Protein AF-H9M9A0-F1 (afdb_monomer_lite)

pLDDT: mean 73.5, std 22.01, range [33.62, 98.25]

InterPro domains:
  IPR006873 Protein of unknown function DUF620 [PF04788] (1-73)
  IPR006873 Protein of unknown function DUF620 [PTHR31300] (2-78)

Sequence (120 aa):
ETVYWESKMESAMEDYKMVDGVNIAHAGRSVITLFKFGEAALHHTRTKMEESWTIKETAFNVQGLSMDCFLPPADLKDQTPFSEACDLIVEDRGRSHSNGVSRNAKVAAVERSMDTFDDS

Structure (mmCIF, N/CA/C/O backbone):
data_AF-H9M9A0-F1
#
_entry.id   AF-H9M9A0-F1
#
loop_
_atom_site.group_PDB
_atom_site.id
_atom_site.type_symbol
_atom_site.label_atom_id
_atom_site.label_alt_id
_atom_site.label_comp_id
_atom_site.label_asym_id
_atom_site.label_entity_id
_atom_site.label_seq_id
_atom_site.pdbx_PDB_ins_code
_atom_site.Cartn_x
_atom_site.Cartn_y
_atom_site.Cartn_z
_atom_site.occupancy
_atom_site.B_iso_or_equiv
_atom_site.auth_seq_id
_atom_site.auth_comp_id
_atom_site.auth_asym_id
_atom_site.auth_atom_id
_atom_site.pdbx_PDB_model_num
ATOM 1 N N . GLU A 1 1 ? 25.637 8.349 -21.210 1.00 78.00 1 GLU A N 1
ATOM 2 C CA . GLU A 1 1 ? 24.660 7.248 -21.250 1.00 78.00 1 GLU A CA 1
ATOM 3 C C . GLU A 1 1 ? 23.661 7.469 -20.119 1.00 78.00 1 GLU A C 1
ATOM 5 O O . GLU A 1 1 ? 24.089 7.598 -18.977 1.00 78.00 1 GLU A O 1
ATOM 10 N N . THR A 1 2 ? 22.374 7.636 -20.432 1.00 85.88 2 THR A N 1
ATOM 11 C CA . THR A 1 2 ? 21.337 8.006 -19.451 1.00 85.88 2 THR A CA 1
ATOM 12 C C . THR A 1 2 ? 20.311 6.886 -19.346 1.00 85.88 2 THR A C 1
ATOM 14 O O . THR A 1 2 ? 19.860 6.359 -20.362 1.00 85.88 2 THR A O 1
ATOM 17 N N . VAL A 1 3 ? 19.943 6.527 -18.117 1.00 88.38 3 VAL A N 1
ATOM 18 C CA . VAL A 1 3 ? 18.916 5.524 -17.819 1.00 88.38 3 VAL A CA 1
ATOM 19 C C . VAL A 1 3 ? 17.705 6.230 -17.231 1.00 88.38 3 VAL A C 1
ATOM 21 O O . VAL A 1 3 ? 17.840 6.992 -16.274 1.00 88.38 3 VAL A O 1
ATOM 24 N N . TYR A 1 4 ? 16.530 5.933 -17.774 1.00 89.31 4 TYR A N 1
ATOM 25 C CA . TYR A 1 4 ? 15.254 6.445 -17.296 1.00 89.31 4 TYR A CA 1
ATOM 26 C C . TYR A 1 4 ? 14.409 5.315 -16.711 1.00 89.31 4 TYR A C 1
ATOM 28 O O . TYR A 1 4 ? 14.483 4.164 -17.155 1.00 89.31 4 TYR A O 1
ATOM 36 N N . TRP A 1 5 ? 13.599 5.666 -15.716 1.00 92.06 5 TRP A N 1
ATOM 37 C CA . TRP A 1 5 ? 12.632 4.776 -15.092 1.00 92.06 5 TRP A CA 1
ATOM 38 C C . TRP A 1 5 ? 11.255 5.428 -15.097 1.00 92.06 5 TRP A C 1
ATOM 40 O O . TRP A 1 5 ? 11.117 6.588 -14.713 1.00 92.06 5 TRP A O 1
ATOM 50 N N . GLU A 1 6 ? 10.247 4.667 -15.499 1.00 93.81 6 GLU A N 1
ATOM 51 C CA . GLU A 1 6 ? 8.837 4.999 -15.321 1.00 93.81 6 GLU A CA 1
ATOM 52 C C . GLU A 1 6 ? 8.243 4.065 -14.263 1.00 93.81 6 GLU A C 1
ATOM 54 O O . GLU A 1 6 ? 8.479 2.854 -14.288 1.00 93.81 6 GLU A O 1
ATOM 59 N N . SER A 1 7 ? 7.485 4.622 -13.320 1.00 95.25 7 SER A N 1
ATOM 60 C CA . SER A 1 7 ? 6.731 3.859 -12.331 1.00 95.25 7 SER A CA 1
ATOM 61 C C . SER A 1 7 ? 5.235 4.049 -12.554 1.00 95.25 7 SER A C 1
ATOM 63 O O . SER A 1 7 ? 4.728 5.168 -12.609 1.00 95.25 7 SER A O 1
ATOM 65 N N . LYS A 1 8 ? 4.511 2.935 -12.656 1.00 95.56 8 LYS A N 1
ATOM 66 C CA . LYS A 1 8 ? 3.048 2.908 -12.664 1.00 95.56 8 LYS A CA 1
ATOM 67 C C . LYS A 1 8 ? 2.562 2.185 -11.418 1.00 95.56 8 LYS A C 1
ATOM 69 O O . LYS A 1 8 ? 2.992 1.064 -11.164 1.00 95.56 8 LYS A O 1
ATOM 74 N N . MET A 1 9 ? 1.665 2.811 -10.667 1.00 96.75 9 MET A N 1
ATOM 75 C CA . MET A 1 9 ? 1.043 2.229 -9.481 1.00 96.75 9 MET A CA 1
ATOM 76 C C . MET A 1 9 ? -0.470 2.169 -9.667 1.00 96.75 9 MET A C 1
ATOM 78 O O . MET A 1 9 ? -1.081 3.128 -10.133 1.00 96.75 9 MET A O 1
ATOM 82 N N . GLU A 1 10 ? -1.059 1.041 -9.293 1.00 97.19 10 GLU A N 1
ATOM 83 C CA . GLU A 1 10 ? -2.498 0.794 -9.311 1.00 97.19 10 GLU A CA 1
ATOM 84 C C . GLU A 1 10 ? -2.896 0.153 -7.980 1.00 97.19 10 GLU A C 1
ATOM 86 O O . GLU A 1 10 ? -2.217 -0.760 -7.510 1.00 97.19 10 GLU A O 1
ATOM 91 N N . SER A 1 11 ? -3.999 0.600 -7.380 1.00 96.50 11 SER A N 1
ATOM 92 C CA . SER A 1 11 ? -4.498 0.043 -6.120 1.00 96.50 11 SER A CA 1
ATOM 93 C C . SER A 1 11 ? -6.007 -0.170 -6.168 1.00 96.50 11 SER A C 1
ATOM 95 O O . SER A 1 11 ? -6.741 0.651 -6.717 1.00 96.50 11 SER A O 1
ATOM 97 N N . ALA A 1 12 ? -6.459 -1.263 -5.561 1.00 97.56 12 ALA A N 1
ATOM 98 C CA . ALA A 1 12 ? -7.860 -1.580 -5.318 1.00 97.56 12 ALA A CA 1
ATOM 99 C C . ALA A 1 12 ? -8.112 -1.635 -3.807 1.00 97.56 12 ALA A C 1
ATOM 101 O O . ALA A 1 12 ? -7.327 -2.233 -3.069 1.00 97.56 12 ALA A O 1
ATOM 102 N N . MET A 1 13 ? -9.196 -0.994 -3.368 1.00 97.75 13 MET A N 1
ATOM 103 C CA . MET A 1 13 ? -9.655 -0.979 -1.978 1.00 97.75 13 MET A CA 1
ATOM 104 C C . MET A 1 13 ? -10.875 -1.887 -1.842 1.00 97.75 13 MET A C 1
ATOM 106 O O . MET A 1 13 ? -11.794 -1.830 -2.660 1.00 97.75 13 MET A O 1
ATOM 110 N N . GLU A 1 14 ? -10.879 -2.716 -0.809 1.00 97.75 14 GLU A N 1
ATOM 111 C CA . GLU A 1 14 ? -11.855 -3.776 -0.582 1.00 97.75 14 GLU A CA 1
ATOM 112 C C . GLU A 1 14 ? -12.242 -3.838 0.907 1.00 97.75 14 GLU A C 1
ATOM 114 O O . GLU A 1 14 ? -11.637 -3.192 1.765 1.00 97.75 14 GLU A O 1
ATOM 119 N N . ASP A 1 15 ? -13.276 -4.626 1.215 1.00 97.38 15 ASP A N 1
ATOM 120 C CA . ASP A 1 15 ? -13.728 -4.893 2.589 1.00 97.38 15 ASP A CA 1
ATOM 121 C C . ASP A 1 15 ? -14.023 -3.615 3.402 1.00 97.38 15 ASP A C 1
ATOM 123 O O . ASP A 1 15 ? -13.488 -3.399 4.490 1.00 97.38 15 ASP A O 1
ATOM 127 N N . TYR A 1 16 ? -14.858 -2.726 2.850 1.00 97.19 16 TYR A N 1
ATOM 128 C CA . TYR A 1 16 ? -15.276 -1.513 3.552 1.00 97.19 16 TYR A CA 1
ATOM 129 C C . TYR A 1 16 ? -16.176 -1.839 4.745 1.00 97.19 16 TYR A C 1
ATOM 131 O O . TYR A 1 16 ? -17.229 -2.461 4.589 1.00 97.19 16 TYR A O 1
ATOM 139 N N . LYS A 1 17 ? -15.790 -1.359 5.928 1.00 94.69 17 LYS A N 1
ATOM 140 C CA . LYS A 1 17 ? -16.544 -1.509 7.177 1.00 94.69 17 LYS A CA 1
ATOM 141 C C . LYS A 1 17 ? -16.754 -0.159 7.837 1.00 94.69 17 LYS A C 1
ATOM 143 O O . LYS A 1 17 ? -15.927 0.740 7.719 1.00 94.69 17 LYS A O 1
ATOM 148 N N . MET A 1 18 ? -17.865 -0.041 8.553 1.00 95.50 18 MET A N 1
ATOM 149 C CA . MET A 1 18 ? -18.167 1.144 9.343 1.00 95.50 18 MET A CA 1
ATOM 150 C C . MET A 1 18 ? -17.348 1.123 10.638 1.00 95.50 18 MET A C 1
ATOM 152 O O . MET A 1 18 ? -17.508 0.214 11.452 1.00 95.50 18 MET A O 1
ATOM 156 N N . VAL A 1 19 ? -16.511 2.135 10.839 1.00 93.69 19 VAL A N 1
ATOM 157 C CA . VAL A 1 19 ? -15.689 2.343 12.037 1.00 93.69 19 VAL A CA 1
ATOM 158 C C . VAL A 1 19 ? -15.923 3.779 12.495 1.00 93.69 19 VAL A C 1
ATOM 160 O O . VAL A 1 19 ? -15.666 4.715 11.742 1.00 93.69 19 VAL A O 1
ATOM 163 N N . ASP A 1 20 ? -16.490 3.957 13.690 1.00 91.62 20 ASP A N 1
ATOM 164 C CA . ASP A 1 20 ? -16.845 5.267 14.268 1.00 91.62 20 ASP A CA 1
ATOM 165 C C . ASP A 1 20 ? -17.623 6.203 13.317 1.00 91.62 20 ASP A C 1
ATOM 167 O O . ASP A 1 20 ? -17.441 7.419 13.302 1.00 91.62 20 ASP A O 1
ATOM 171 N N . GLY A 1 21 ? -18.519 5.632 12.505 1.00 91.88 21 GLY A N 1
ATOM 172 C CA . GLY A 1 21 ? -19.348 6.383 11.552 1.00 91.88 21 GLY A CA 1
ATOM 173 C C . GLY A 1 21 ? -18.671 6.704 10.214 1.00 91.88 21 GLY A C 1
ATOM 174 O O . GLY A 1 21 ? -19.264 7.409 9.396 1.00 91.88 21 GLY A O 1
ATOM 175 N N . VAL A 1 22 ? -17.470 6.172 9.962 1.00 94.19 22 VAL A N 1
ATOM 176 C CA . VAL A 1 22 ? -16.739 6.299 8.693 1.00 94.19 22 VAL A CA 1
ATOM 177 C C . VAL A 1 22 ? -16.579 4.924 8.040 1.00 94.19 22 VAL A C 1
ATOM 179 O O . VAL A 1 22 ? -16.221 3.956 8.701 1.00 94.19 22 VAL A O 1
ATOM 182 N N . ASN A 1 23 ? -16.811 4.826 6.729 1.00 95.50 23 ASN A N 1
ATOM 183 C CA . ASN A 1 23 ? -16.517 3.605 5.975 1.00 95.50 23 ASN A CA 1
ATOM 184 C C . ASN A 1 23 ? -15.023 3.533 5.638 1.00 95.50 23 ASN A C 1
ATOM 186 O O . ASN A 1 23 ? -14.526 4.344 4.855 1.00 95.50 23 ASN A O 1
ATOM 190 N N . ILE A 1 24 ? -14.326 2.540 6.186 1.00 96.31 24 ILE A N 1
ATOM 191 C CA . ILE A 1 24 ? -12.884 2.321 6.013 1.00 96.31 24 ILE A CA 1
ATOM 192 C C 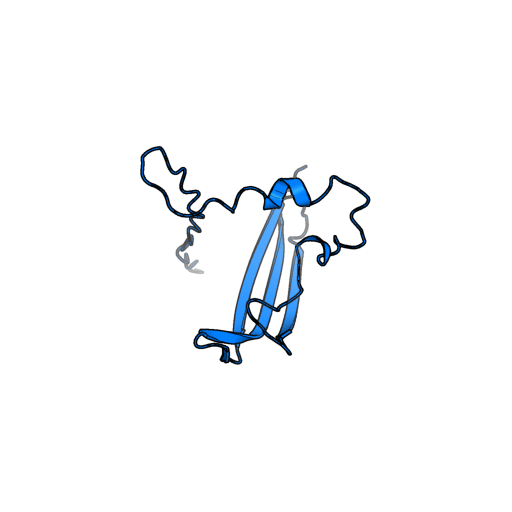. ILE A 1 24 ? -12.663 0.989 5.302 1.00 96.31 24 ILE A C 1
ATOM 194 O O . ILE A 1 24 ? -13.293 0.000 5.661 1.00 96.31 24 ILE A O 1
ATOM 198 N N . ALA A 1 25 ? -11.775 0.948 4.309 1.00 97.69 25 ALA A N 1
ATOM 199 C CA . ALA A 1 25 ? -11.356 -0.295 3.662 1.00 97.69 25 ALA A CA 1
ATOM 200 C C . ALA A 1 25 ? -10.441 -1.107 4.589 1.00 97.69 25 ALA A C 1
ATOM 202 O O . ALA A 1 25 ? -9.421 -0.593 5.049 1.00 97.69 25 ALA A O 1
ATOM 203 N N . HIS A 1 26 ? -10.776 -2.373 4.8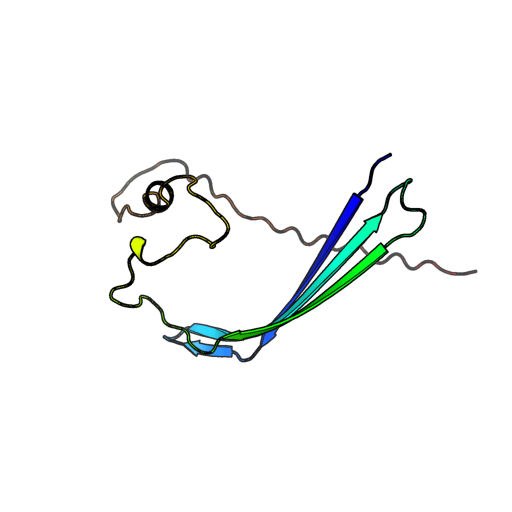38 1.00 98.06 26 HIS A N 1
ATOM 204 C CA . HIS A 1 26 ? -9.963 -3.284 5.650 1.00 98.06 26 HIS A CA 1
ATOM 205 C C . HIS A 1 26 ? -9.092 -4.227 4.821 1.00 98.06 26 HIS A C 1
ATOM 207 O O . HIS A 1 26 ? -8.306 -4.985 5.389 1.00 98.06 26 HIS A O 1
ATOM 213 N N . ALA A 1 27 ? -9.189 -4.196 3.497 1.00 98.25 27 ALA A N 1
ATOM 214 C CA . ALA A 1 27 ? -8.345 -5.000 2.632 1.00 98.25 27 ALA A CA 1
ATOM 215 C C . ALA A 1 27 ? -8.101 -4.307 1.295 1.00 98.25 27 ALA A C 1
ATOM 217 O O . ALA A 1 27 ? -8.794 -3.361 0.918 1.00 98.25 27 ALA A O 1
ATOM 218 N N . GLY A 1 28 ? -7.123 -4.807 0.555 1.00 98.19 28 GLY A N 1
ATOM 219 C CA . GLY A 1 28 ? -6.929 -4.383 -0.815 1.00 98.19 28 GLY A CA 1
ATOM 220 C C . GLY A 1 28 ? -5.712 -5.004 -1.463 1.00 98.19 28 GLY A C 1
ATOM 221 O O . GLY A 1 28 ? -5.033 -5.877 -0.910 1.00 98.19 28 GLY A O 1
ATOM 222 N N . ARG A 1 29 ? -5.448 -4.532 -2.675 1.00 98.19 29 ARG A N 1
ATOM 223 C CA . ARG A 1 29 ? -4.327 -4.978 -3.492 1.00 98.19 29 ARG A CA 1
ATOM 224 C C . ARG A 1 29 ? -3.665 -3.785 -4.152 1.00 98.19 29 ARG A C 1
ATOM 226 O O . ARG A 1 29 ? -4.352 -2.947 -4.731 1.00 98.19 29 ARG A O 1
ATOM 233 N N . SER A 1 30 ? -2.345 -3.747 -4.116 1.00 97.31 30 SER A N 1
ATOM 234 C CA . SER A 1 30 ? -1.522 -2.747 -4.784 1.00 97.31 30 SER A CA 1
ATOM 235 C C . SER A 1 30 ? -0.602 -3.425 -5.788 1.00 97.31 30 SER A C 1
ATOM 237 O O . SER A 1 30 ? -0.067 -4.504 -5.545 1.00 97.31 30 SER A O 1
ATOM 239 N N . VAL A 1 31 ? -0.430 -2.799 -6.943 1.00 98.00 31 VAL A N 1
ATOM 240 C CA . VAL A 1 31 ? 0.421 -3.276 -8.026 1.00 98.00 31 VAL A CA 1
ATOM 241 C C . VAL A 1 31 ? 1.323 -2.134 -8.460 1.00 98.00 31 VAL A C 1
ATOM 243 O O . VAL A 1 31 ? 0.846 -1.053 -8.795 1.00 98.00 31 VAL A O 1
ATOM 246 N N . ILE A 1 32 ? 2.627 -2.385 -8.495 1.00 97.56 32 ILE A N 1
ATOM 247 C CA . ILE A 1 32 ? 3.632 -1.438 -8.975 1.00 97.56 32 ILE A CA 1
ATOM 248 C C . ILE A 1 32 ? 4.333 -2.059 -10.176 1.00 97.56 32 ILE A C 1
ATOM 250 O O . ILE A 1 32 ? 4.817 -3.186 -10.121 1.00 97.56 32 ILE A O 1
ATOM 254 N N . THR A 1 33 ? 4.402 -1.321 -11.275 1.00 95.75 33 THR A N 1
ATOM 255 C CA . THR A 1 33 ? 5.195 -1.671 -12.450 1.00 95.75 33 THR A CA 1
ATOM 256 C C . THR A 1 33 ? 6.316 -0.653 -12.611 1.00 95.75 33 THR A C 1
ATOM 258 O O . THR A 1 33 ? 6.045 0.538 -12.727 1.00 95.75 33 THR A O 1
ATOM 261 N N . LEU A 1 34 ? 7.561 -1.121 -12.652 1.00 94.94 34 LEU A N 1
ATOM 262 C CA . LEU A 1 34 ? 8.737 -0.326 -12.995 1.00 94.94 34 LEU A CA 1
ATOM 263 C C . LEU A 1 34 ? 9.167 -0.656 -14.422 1.00 94.94 34 LEU A C 1
ATOM 265 O O . LEU A 1 34 ? 9.329 -1.829 -14.764 1.00 94.94 34 LEU A O 1
ATOM 269 N N . PHE A 1 35 ? 9.371 0.366 -15.242 1.00 92.38 35 PHE A N 1
ATOM 270 C CA . PHE A 1 35 ? 9.811 0.242 -16.625 1.00 92.38 35 PHE A CA 1
ATOM 271 C C . PHE A 1 35 ? 11.112 1.017 -16.841 1.00 92.38 35 PHE A C 1
ATOM 273 O O . PHE A 1 35 ? 11.169 2.221 -16.604 1.00 92.38 35 PHE A O 1
ATOM 280 N N . LYS A 1 36 ? 12.166 0.322 -17.276 1.00 90.56 36 LYS A N 1
ATOM 281 C CA . LYS A 1 36 ? 13.493 0.886 -17.562 1.00 90.56 36 LYS A CA 1
ATOM 282 C C . LYS A 1 36 ? 13.654 1.135 -19.059 1.00 90.56 36 LYS A C 1
ATOM 284 O O . LYS A 1 36 ? 13.482 0.196 -19.840 1.00 90.56 36 LYS A O 1
ATOM 289 N N . PHE A 1 37 ? 14.069 2.341 -19.448 1.00 86.94 37 PHE A N 1
ATOM 290 C CA . PHE A 1 37 ? 14.305 2.718 -20.850 1.00 86.94 37 PHE A CA 1
ATOM 291 C C . PHE A 1 37 ? 15.485 3.699 -21.021 1.00 86.94 37 PHE A C 1
ATOM 293 O O . PHE A 1 37 ? 16.011 4.231 -20.042 1.00 86.94 37 PHE A O 1
ATOM 300 N N . GLY A 1 38 ? 15.931 3.911 -22.267 1.00 83.69 38 GLY A N 1
ATOM 301 C CA . GLY A 1 38 ? 17.063 4.780 -22.637 1.00 83.69 38 GLY A CA 1
ATOM 302 C C . GLY A 1 38 ? 18.011 4.128 -23.652 1.00 83.69 38 GLY A C 1
ATOM 303 O O . GLY A 1 38 ? 17.958 2.923 -23.859 1.00 83.69 38 GLY A O 1
ATOM 304 N N . GLU A 1 39 ? 18.898 4.916 -24.267 1.00 65.94 39 GLU A N 1
ATOM 305 C CA . GLU A 1 39 ? 19.829 4.492 -25.342 1.00 65.94 39 GLU A CA 1
ATOM 306 C C . GLU A 1 39 ? 20.797 3.363 -24.910 1.00 65.94 39 GLU A C 1
ATOM 308 O O . GLU A 1 39 ? 21.238 2.557 -25.721 1.00 65.94 39 GLU A O 1
ATOM 313 N N . ALA A 1 40 ? 21.039 3.267 -23.599 1.00 62.53 40 ALA A N 1
ATOM 314 C CA . ALA A 1 40 ? 21.787 2.229 -22.879 1.00 62.53 40 ALA A CA 1
ATOM 315 C C . ALA A 1 40 ? 21.056 0.891 -22.721 1.00 62.53 40 ALA A C 1
ATOM 317 O O . ALA A 1 40 ? 21.640 -0.166 -22.468 1.00 62.53 40 ALA A O 1
ATOM 318 N N . ALA A 1 41 ? 19.726 0.959 -22.715 1.00 60.69 41 ALA A N 1
ATOM 319 C CA . ALA A 1 41 ? 18.870 -0.161 -22.397 1.00 60.69 41 ALA A CA 1
ATOM 320 C C . ALA A 1 41 ? 18.653 -0.966 -23.680 1.00 60.69 41 ALA A C 1
ATOM 322 O O . ALA A 1 41 ? 17.579 -0.939 -24.271 1.00 60.69 41 ALA A O 1
ATOM 323 N N . LEU A 1 42 ? 19.675 -1.738 -24.072 1.00 58.47 42 LEU A N 1
ATOM 324 C CA . LEU A 1 42 ? 19.603 -2.784 -25.110 1.00 58.47 42 LEU A CA 1
ATOM 325 C C . LEU A 1 42 ? 18.411 -3.750 -24.913 1.00 58.47 42 LEU A C 1
ATOM 327 O O . LEU A 1 42 ? 18.035 -4.490 -25.822 1.00 58.47 42 LEU A O 1
ATOM 331 N N . HIS A 1 43 ? 17.798 -3.729 -23.728 1.00 61.53 43 HIS A N 1
ATOM 332 C CA . HIS A 1 43 ? 16.506 -4.324 -23.451 1.00 61.53 43 HIS A CA 1
ATOM 333 C C . HIS A 1 43 ? 15.692 -3.438 -22.503 1.00 61.53 43 HIS A C 1
ATOM 335 O O . HIS A 1 43 ? 16.103 -3.176 -21.367 1.00 61.53 43 HIS A O 1
ATOM 341 N N . HIS A 1 44 ? 14.505 -3.020 -22.948 1.00 73.12 44 HIS A N 1
ATOM 342 C CA . HIS A 1 44 ? 13.481 -2.495 -22.053 1.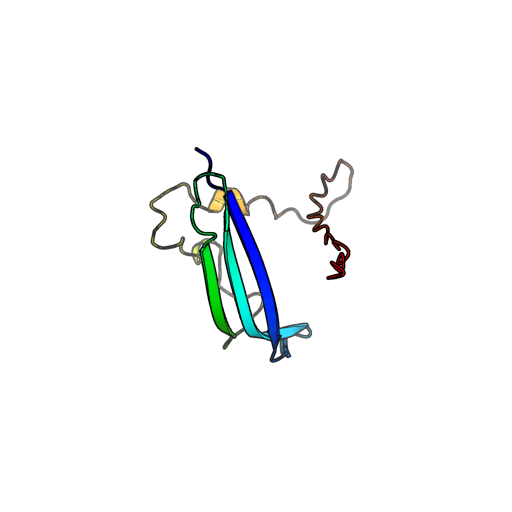00 73.12 44 HIS A CA 1
ATOM 343 C C . HIS A 1 44 ? 13.213 -3.538 -20.965 1.00 73.12 44 HIS A C 1
ATOM 345 O O . HIS A 1 44 ? 12.887 -4.687 -21.260 1.00 73.12 44 HIS A O 1
ATOM 351 N N . THR A 1 45 ? 13.394 -3.159 -19.702 1.00 85.31 45 THR A N 1
ATOM 352 C CA . THR A 1 45 ? 13.175 -4.066 -18.567 1.00 85.31 45 THR A CA 1
ATOM 353 C C . THR A 1 45 ? 11.900 -3.648 -17.856 1.00 85.31 45 THR A C 1
ATOM 355 O O . THR A 1 45 ? 11.764 -2.483 -17.487 1.00 85.31 45 THR A O 1
ATOM 358 N N . ARG A 1 46 ? 10.971 -4.586 -17.655 1.00 90.62 46 ARG A N 1
ATOM 359 C CA . ARG A 1 46 ? 9.728 -4.359 -16.914 1.00 90.62 46 ARG A CA 1
ATOM 360 C C . ARG A 1 46 ? 9.686 -5.263 -15.688 1.00 90.62 46 ARG A C 1
ATOM 362 O O . ARG A 1 46 ? 9.684 -6.482 -15.832 1.00 90.62 46 ARG A O 1
ATOM 369 N N . THR A 1 47 ? 9.585 -4.667 -14.507 1.00 93.19 47 THR A N 1
ATOM 370 C CA . THR A 1 47 ? 9.412 -5.388 -13.239 1.00 93.19 47 THR A CA 1
ATOM 371 C C . THR A 1 47 ? 8.030 -5.087 -12.686 1.00 93.19 47 THR A C 1
ATOM 373 O O . THR A 1 47 ? 7.625 -3.928 -12.651 1.00 93.19 47 THR A O 1
ATOM 376 N N . LYS A 1 48 ? 7.302 -6.117 -12.252 1.00 94.94 48 LYS A N 1
ATOM 377 C CA . LYS A 1 48 ? 5.995 -5.976 -11.605 1.00 94.94 48 LYS A CA 1
ATOM 378 C C . LYS A 1 48 ? 6.082 -6.499 -10.175 1.00 94.94 48 LYS A C 1
ATOM 380 O O . LYS A 1 48 ? 6.606 -7.588 -9.959 1.00 94.94 48 LYS A O 1
ATOM 385 N N . MET A 1 49 ? 5.560 -5.729 -9.231 1.00 97.19 49 MET A N 1
ATOM 386 C CA . MET A 1 49 ? 5.382 -6.099 -7.832 1.00 97.19 49 MET A CA 1
ATOM 387 C C . MET A 1 49 ? 3.890 -6.050 -7.506 1.00 97.19 49 MET A C 1
ATOM 389 O O . MET A 1 49 ? 3.212 -5.096 -7.883 1.00 97.19 49 MET A O 1
ATOM 393 N N . GLU A 1 50 ? 3.385 -7.076 -6.830 1.00 97.56 50 GLU A N 1
ATOM 394 C CA . GLU A 1 50 ? 1.992 -7.174 -6.392 1.00 97.56 50 GLU A CA 1
ATOM 395 C C . GLU A 1 50 ? 1.962 -7.411 -4.881 1.00 97.56 50 GLU A C 1
ATOM 397 O O . GLU A 1 50 ? 2.690 -8.261 -4.372 1.00 97.56 50 GLU A O 1
ATOM 402 N N . GLU A 1 51 ? 1.127 -6.659 -4.174 1.00 96.88 51 GLU A N 1
ATOM 403 C CA . GLU A 1 51 ? 0.967 -6.724 -2.725 1.00 96.88 51 GLU A CA 1
ATOM 404 C C . GLU A 1 51 ? -0.518 -6.817 -2.376 1.00 96.88 51 GLU A C 1
ATOM 406 O O . GLU A 1 51 ? -1.324 -6.016 -2.848 1.00 96.88 51 GLU A O 1
ATOM 411 N N . SER A 1 52 ? -0.877 -7.775 -1.523 1.00 97.88 52 SER A N 1
ATOM 412 C CA . SER A 1 52 ? -2.194 -7.851 -0.890 1.00 97.88 52 SER A CA 1
ATOM 413 C C . SER A 1 52 ? -2.062 -7.471 0.576 1.00 97.88 52 SER A C 1
ATOM 415 O O . SER A 1 52 ? -1.217 -8.023 1.281 1.00 97.88 52 SER A O 1
ATOM 417 N N . TRP A 1 53 ? -2.906 -6.553 1.037 1.00 97.62 53 TRP A N 1
ATOM 418 C CA . TRP A 1 53 ? -2.868 -6.033 2.400 1.00 97.62 53 TRP A CA 1
ATOM 419 C C . TRP A 1 53 ? -4.204 -6.248 3.113 1.00 97.62 53 TRP A C 1
ATOM 421 O O . TRP A 1 53 ? -5.270 -6.334 2.500 1.00 97.62 53 TRP A O 1
ATOM 431 N N . THR A 1 54 ? -4.146 -6.369 4.438 1.00 97.50 54 THR A N 1
ATOM 432 C CA . THR A 1 54 ? -5.321 -6.520 5.303 1.00 97.50 54 THR A CA 1
ATOM 433 C C . THR A 1 54 ? -5.087 -5.767 6.603 1.00 97.50 54 THR A C 1
ATOM 435 O O . THR A 1 54 ? -4.040 -5.915 7.234 1.00 97.50 54 THR A O 1
ATOM 438 N N . ILE A 1 55 ? -6.077 -4.987 7.021 1.00 96.69 55 ILE A N 1
ATOM 439 C CA . ILE A 1 55 ? -6.081 -4.200 8.249 1.00 96.69 55 ILE A CA 1
ATOM 440 C C . ILE A 1 55 ? -6.996 -4.899 9.253 1.00 96.69 55 ILE A C 1
ATOM 442 O O . ILE A 1 55 ? -8.214 -4.972 9.075 1.00 96.69 55 ILE A O 1
ATOM 446 N N . LYS A 1 56 ? -6.396 -5.435 10.318 1.00 94.31 56 LYS A N 1
ATOM 447 C CA . LYS A 1 56 ? -7.129 -6.176 11.356 1.00 94.31 56 LYS A CA 1
ATOM 448 C C . LYS A 1 56 ? -7.859 -5.255 12.323 1.00 94.31 56 LYS A C 1
ATOM 450 O O . LYS A 1 56 ? -8.989 -5.541 12.697 1.00 94.31 56 LYS A O 1
ATOM 455 N N . GLU A 1 57 ? -7.208 -4.168 12.715 1.00 90.75 57 GLU A N 1
ATOM 456 C CA . GLU A 1 57 ? -7.678 -3.281 13.771 1.00 90.75 57 GLU A CA 1
ATOM 457 C C . GLU A 1 57 ? -7.541 -1.830 13.322 1.00 90.75 57 GLU A C 1
ATOM 459 O O . GLU A 1 57 ? -6.536 -1.434 12.731 1.00 90.75 57 GLU A O 1
ATOM 464 N N . THR A 1 58 ? -8.578 -1.048 13.598 1.00 91.88 58 THR A N 1
ATOM 465 C CA . THR A 1 58 ? -8.672 0.377 13.282 1.00 91.88 58 THR A CA 1
ATOM 466 C C . THR A 1 58 ? -9.282 1.074 14.484 1.00 91.88 58 THR A C 1
ATOM 468 O O . THR A 1 58 ? -10.339 0.656 14.959 1.00 91.88 58 THR A O 1
ATOM 471 N N . ALA A 1 59 ? -8.642 2.131 14.965 1.00 87.94 59 ALA A N 1
ATOM 472 C CA . ALA A 1 59 ? -9.158 2.941 16.055 1.00 87.94 59 ALA A CA 1
ATOM 473 C C . ALA A 1 59 ? -8.782 4.402 15.823 1.00 87.94 59 ALA A C 1
ATOM 475 O O . ALA A 1 59 ? -7.676 4.705 15.367 1.00 87.94 59 ALA A O 1
ATOM 476 N N . PHE A 1 60 ? -9.699 5.302 16.155 1.00 88.56 60 PHE A N 1
ATOM 477 C CA . PHE A 1 60 ? -9.449 6.735 16.137 1.00 88.56 60 PHE A CA 1
ATOM 478 C C . PHE A 1 60 ? -9.161 7.237 17.546 1.00 88.56 60 PHE A C 1
ATOM 480 O O . PHE A 1 60 ? -9.725 6.736 18.515 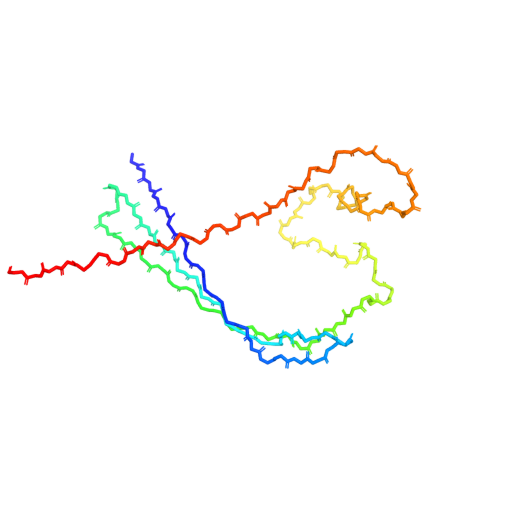1.00 88.56 60 PHE A O 1
ATOM 487 N N . ASN A 1 61 ? -8.311 8.262 17.653 1.00 86.19 61 ASN A N 1
ATOM 488 C CA . ASN A 1 61 ? -8.052 8.976 18.909 1.00 86.19 61 ASN A CA 1
ATOM 489 C C . ASN A 1 61 ? -7.742 8.038 20.088 1.00 86.19 61 ASN A C 1
ATOM 491 O O . ASN A 1 61 ? -8.299 8.186 21.178 1.00 86.19 61 ASN A O 1
ATOM 495 N N . VAL A 1 62 ? -6.880 7.045 19.852 1.00 87.94 62 VAL A N 1
ATOM 496 C CA . VAL A 1 62 ? -6.515 6.052 20.865 1.00 87.94 62 VAL A CA 1
ATOM 497 C C . VAL A 1 62 ? -5.949 6.771 22.091 1.00 87.94 62 VAL A C 1
ATOM 499 O O . VAL A 1 62 ? -4.952 7.485 22.008 1.00 87.94 62 VAL A O 1
ATOM 502 N N . GLN A 1 63 ? -6.611 6.611 23.237 1.00 88.69 63 GLN A N 1
ATOM 503 C CA . GLN A 1 63 ? -6.215 7.282 24.473 1.00 88.69 63 GLN A CA 1
ATOM 504 C C . GLN A 1 63 ? -4.841 6.791 24.942 1.00 88.69 63 GLN A C 1
ATOM 506 O O . GLN A 1 63 ? -4.558 5.596 24.916 1.00 88.69 63 GLN A O 1
ATOM 511 N N . GLY A 1 64 ? -3.999 7.717 25.407 1.00 85.88 64 GLY A N 1
ATOM 512 C CA . GLY A 1 64 ? -2.660 7.400 25.915 1.00 85.88 64 GLY A CA 1
ATOM 513 C C . GLY A 1 64 ? -1.581 7.233 24.840 1.00 85.88 64 GLY A C 1
ATOM 514 O O . GLY A 1 64 ? -0.435 6.977 25.194 1.00 85.88 64 GLY A O 1
ATOM 515 N N . LEU A 1 65 ? -1.912 7.411 23.557 1.00 87.88 65 LEU A N 1
ATOM 516 C CA . LEU A 1 65 ? -0.938 7.506 22.468 1.00 87.88 65 LEU A CA 1
ATOM 517 C C . LEU A 1 65 ? -0.473 8.967 22.330 1.00 87.88 65 LEU A C 1
ATOM 519 O O . LEU A 1 65 ? -1.274 9.841 22.000 1.00 87.88 65 LEU A O 1
ATOM 523 N N . SER A 1 66 ? 0.806 9.239 22.611 1.00 84.56 66 SER A N 1
ATOM 524 C CA . SER A 1 66 ? 1.452 10.539 22.363 1.00 84.56 66 SER A CA 1
ATOM 525 C C . SER A 1 66 ? 2.400 10.452 21.166 1.00 84.56 66 SER A C 1
ATOM 527 O O . SER A 1 66 ? 2.675 9.365 20.652 1.00 84.56 66 SER A O 1
ATOM 529 N N . MET A 1 67 ? 2.940 11.595 20.732 1.00 82.12 67 MET A N 1
ATOM 530 C CA . MET A 1 67 ? 3.959 11.602 19.680 1.00 82.12 67 MET A CA 1
ATOM 531 C C . MET A 1 67 ? 5.216 10.808 20.054 1.00 82.12 67 MET A C 1
ATOM 533 O O . MET A 1 67 ? 5.863 10.245 19.175 1.00 82.12 67 MET A O 1
ATOM 537 N N . ASP A 1 68 ? 5.505 10.678 21.349 1.00 82.56 68 ASP A N 1
ATOM 538 C CA . ASP A 1 68 ? 6.642 9.906 21.860 1.00 82.56 68 ASP A CA 1
ATOM 539 C C . ASP A 1 68 ? 6.465 8.388 21.678 1.00 82.56 68 ASP A C 1
ATOM 541 O O . ASP A 1 68 ? 7.420 7.627 21.824 1.00 82.56 68 ASP A O 1
ATOM 545 N N . CYS A 1 69 ? 5.250 7.921 21.362 1.00 79.81 69 CYS A N 1
ATOM 546 C CA . CYS A 1 69 ? 4.954 6.504 21.134 1.00 79.81 69 CYS A CA 1
ATOM 547 C C . CYS A 1 69 ? 5.258 6.036 19.701 1.00 79.81 69 CYS A C 1
ATOM 549 O O . CYS A 1 69 ? 5.184 4.837 19.423 1.00 79.81 69 CYS A O 1
ATOM 551 N N . PHE A 1 70 ? 5.585 6.950 18.787 1.00 83.06 70 PHE A N 1
ATOM 552 C CA . PHE A 1 70 ? 5.910 6.612 17.405 1.00 83.06 70 PHE A CA 1
ATOM 553 C C . PHE A 1 70 ? 7.419 6.454 17.257 1.00 83.06 70 PHE A C 1
ATOM 555 O O . PHE A 1 70 ? 8.170 7.425 17.204 1.00 83.06 70 PHE A O 1
ATOM 562 N N . LEU A 1 71 ? 7.867 5.201 17.193 1.00 81.38 71 LEU A N 1
ATOM 563 C CA . LEU A 1 71 ? 9.269 4.897 16.934 1.00 81.38 71 LEU A CA 1
ATOM 564 C C . LEU A 1 71 ? 9.606 5.204 15.466 1.00 81.38 71 LEU A C 1
ATOM 566 O O . LEU A 1 71 ? 8.826 4.842 14.578 1.00 81.38 71 LEU A O 1
ATOM 570 N N . PRO A 1 72 ? 10.760 5.832 15.182 1.00 74.62 72 PRO A N 1
ATOM 571 C CA . PRO A 1 72 ? 11.220 5.991 13.812 1.00 74.62 72 PRO A CA 1
ATOM 572 C C . PRO A 1 72 ? 11.472 4.611 13.180 1.00 74.62 72 PRO A C 1
ATOM 574 O O . PRO A 1 72 ? 11.756 3.643 13.896 1.00 74.62 72 PRO A O 1
ATOM 577 N N . PRO A 1 73 ? 11.401 4.492 11.841 1.00 75.38 73 PRO A N 1
ATOM 578 C CA . PRO A 1 73 ? 11.835 3.285 11.150 1.00 75.38 73 PRO A CA 1
ATOM 579 C C . PRO A 1 73 ? 13.229 2.862 11.628 1.00 75.38 73 PRO A C 1
ATOM 581 O O . PRO A 1 73 ? 14.122 3.701 11.733 1.00 75.38 73 PRO A O 1
ATOM 584 N N . ALA A 1 74 ? 13.412 1.568 11.905 1.00 72.62 74 ALA A N 1
ATOM 585 C CA . ALA A 1 74 ? 14.602 1.036 12.581 1.00 72.62 74 ALA A CA 1
ATOM 586 C C . ALA A 1 74 ? 15.940 1.369 11.885 1.00 72.62 74 ALA A C 1
ATOM 588 O O . ALA A 1 74 ? 16.991 1.349 12.524 1.00 72.62 74 ALA A O 1
ATOM 589 N N . ASP A 1 75 ? 15.897 1.700 10.593 1.00 69.69 75 ASP A N 1
ATOM 590 C CA . ASP A 1 75 ? 17.070 2.015 9.775 1.00 69.6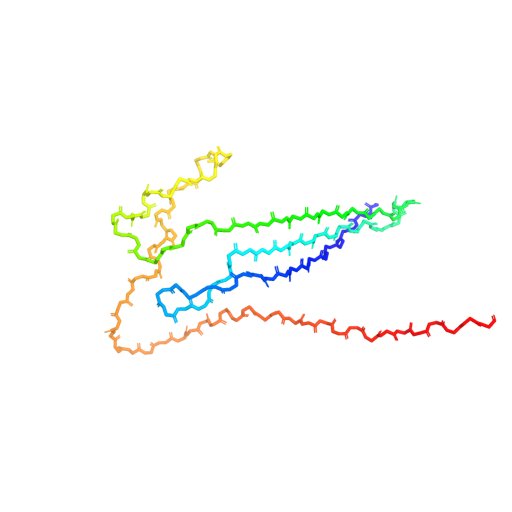9 75 ASP A CA 1
ATOM 591 C C . ASP A 1 75 ? 17.490 3.498 9.835 1.00 69.69 75 ASP A C 1
ATOM 593 O O . ASP A 1 75 ? 18.583 3.854 9.386 1.00 69.69 75 ASP A O 1
ATOM 597 N N . LEU A 1 76 ? 16.656 4.380 10.400 1.00 64.12 76 LEU A N 1
ATOM 598 C CA . LEU A 1 76 ? 16.950 5.807 10.546 1.00 64.12 76 LEU A CA 1
ATOM 599 C C . LEU A 1 76 ? 17.689 6.055 11.865 1.00 64.12 76 LEU A C 1
ATOM 601 O O . LEU A 1 76 ? 17.086 6.284 12.910 1.00 64.12 76 LEU A O 1
ATOM 605 N N . LYS A 1 77 ? 19.023 6.027 11.806 1.00 57.12 77 LYS A N 1
ATOM 606 C CA . LYS A 1 77 ? 19.875 6.481 12.912 1.00 57.12 77 LYS A CA 1
ATOM 607 C C . LYS A 1 77 ? 19.813 8.005 13.020 1.00 57.12 77 LYS A C 1
ATOM 609 O O . LYS A 1 77 ? 20.332 8.705 12.154 1.00 57.12 77 LYS A O 1
ATOM 614 N N . ASP A 1 78 ? 19.191 8.480 14.093 1.00 61.56 78 ASP A N 1
ATOM 615 C CA . ASP A 1 78 ? 19.420 9.773 14.747 1.00 61.56 78 ASP A CA 1
ATOM 616 C C . ASP A 1 78 ? 19.533 11.003 13.834 1.00 61.56 78 ASP A C 1
ATOM 618 O O . ASP A 1 78 ? 20.487 11.778 13.919 1.00 61.56 78 ASP A O 1
ATOM 622 N N . GLN A 1 79 ? 18.534 11.240 12.984 1.00 55.50 79 GLN A N 1
ATOM 623 C CA . GLN A 1 79 ? 18.384 12.547 12.347 1.00 55.50 79 GLN A CA 1
ATOM 624 C C . GLN A 1 79 ? 17.204 13.289 12.968 1.00 55.50 79 GLN A C 1
ATOM 626 O O . GLN A 1 79 ? 16.081 13.211 12.486 1.00 55.50 79 GLN A O 1
ATOM 631 N N . THR A 1 80 ? 17.530 14.035 14.029 1.00 57.22 80 THR A N 1
ATOM 632 C CA . THR A 1 80 ? 16.720 15.061 14.717 1.00 57.22 80 THR A CA 1
ATOM 633 C C . THR A 1 80 ? 15.450 14.566 15.428 1.00 57.22 80 THR A C 1
ATOM 635 O O . THR A 1 80 ? 14.758 13.684 14.925 1.00 57.22 80 THR A O 1
ATOM 638 N N . PRO A 1 81 ? 15.122 15.097 16.623 1.00 55.12 81 PRO A N 1
ATOM 639 C CA . PRO A 1 81 ? 13.897 14.720 17.313 1.00 55.12 81 PRO A CA 1
ATOM 640 C C . PRO A 1 81 ? 12.686 15.089 16.449 1.00 55.12 81 PRO A C 1
ATOM 642 O O . PRO A 1 81 ? 12.505 16.243 16.071 1.00 55.12 81 PRO A O 1
ATOM 645 N N . PHE A 1 82 ? 11.830 14.098 16.189 1.00 55.31 82 PHE A N 1
ATOM 646 C CA . PHE A 1 82 ? 10.570 14.211 15.437 1.00 55.31 82 PHE A CA 1
ATOM 647 C C . PHE A 1 82 ? 9.623 15.301 15.991 1.00 55.31 82 PHE A C 1
ATOM 649 O O . PHE A 1 82 ? 8.687 15.722 15.316 1.00 55.31 82 PHE A O 1
ATOM 656 N N . SER A 1 83 ? 9.894 15.764 17.215 1.00 52.97 83 SER A N 1
ATOM 657 C CA . SER A 1 83 ? 9.136 16.769 17.957 1.00 52.97 83 SER A CA 1
ATOM 658 C C . SER A 1 83 ? 8.991 18.097 17.209 1.00 52.97 83 SER A C 1
ATOM 660 O O . SER A 1 83 ? 7.884 18.618 17.145 1.00 52.97 83 SER A O 1
ATOM 662 N N . GLU A 1 84 ? 10.048 18.624 16.576 1.00 50.22 84 GLU A N 1
ATOM 663 C CA . GLU A 1 84 ? 9.980 19.958 15.942 1.00 50.22 84 GLU A CA 1
ATOM 664 C C . GLU A 1 84 ? 9.084 19.999 14.687 1.00 50.22 84 GLU A C 1
ATOM 666 O O . GLU A 1 84 ? 8.666 21.074 14.259 1.00 50.22 84 GLU A O 1
ATOM 671 N N . ALA A 1 85 ? 8.754 18.846 14.089 1.00 54.06 85 ALA A N 1
ATOM 672 C CA . ALA A 1 85 ? 7.878 18.780 12.916 1.00 54.06 85 ALA A CA 1
ATOM 673 C C . ALA A 1 85 ? 6.381 18.728 13.280 1.00 54.06 85 ALA A C 1
ATOM 675 O O . ALA A 1 85 ? 5.539 19.143 12.479 1.00 54.06 85 ALA A O 1
ATOM 676 N N . CYS A 1 86 ? 6.037 18.227 14.471 1.00 45.88 86 CYS A N 1
ATOM 677 C CA . CYS A 1 86 ? 4.652 18.081 14.930 1.00 45.88 86 CYS A CA 1
ATOM 678 C C . CYS A 1 86 ? 4.069 19.379 15.516 1.00 45.88 86 CYS A C 1
ATOM 680 O O . CYS A 1 86 ? 2.853 19.572 15.465 1.00 45.88 86 CYS A O 1
ATOM 682 N N . ASP A 1 87 ? 4.920 20.295 15.987 1.00 44.00 87 ASP A N 1
ATOM 683 C CA . ASP A 1 87 ? 4.514 21.550 16.640 1.00 44.00 87 ASP A CA 1
ATOM 684 C C . ASP A 1 87 ? 3.872 22.587 15.694 1.00 44.00 87 ASP A C 1
ATOM 686 O O . ASP A 1 87 ? 3.412 23.638 16.132 1.00 44.00 87 ASP A O 1
ATOM 690 N N . LEU A 1 88 ? 3.775 22.305 14.391 1.00 47.75 88 LEU A N 1
ATOM 691 C CA . LEU A 1 88 ? 3.190 23.233 13.414 1.00 47.75 88 LEU A CA 1
ATOM 692 C C . LEU A 1 88 ? 1.664 23.107 13.242 1.00 47.75 88 LEU A C 1
ATOM 694 O O . LEU A 1 88 ? 1.099 23.833 12.423 1.00 47.75 88 LEU A O 1
ATOM 698 N N . ILE A 1 89 ? 0.980 22.207 13.966 1.00 46.50 89 ILE A N 1
ATOM 699 C CA . ILE A 1 89 ? -0.457 21.922 13.740 1.00 46.50 89 ILE A CA 1
ATOM 700 C C . ILE A 1 89 ? -1.344 22.101 14.985 1.00 46.50 89 ILE A C 1
ATOM 702 O O . ILE A 1 89 ? -2.453 21.570 15.036 1.00 46.50 89 ILE A O 1
ATOM 706 N N . VAL A 1 90 ? -0.916 22.886 15.977 1.00 49.97 90 VAL A N 1
ATOM 707 C CA . VAL A 1 90 ? -1.778 23.253 17.114 1.00 49.97 90 VAL A CA 1
ATOM 708 C C . VAL A 1 90 ? -1.802 24.767 17.298 1.00 49.97 90 VAL A C 1
ATOM 710 O O . VAL A 1 90 ? -1.031 25.298 18.079 1.00 49.97 90 VAL A O 1
ATOM 713 N N . GLU A 1 91 ? -2.733 25.454 16.628 1.00 35.50 91 GLU A N 1
ATOM 714 C CA . GLU A 1 91 ? -3.356 26.661 17.192 1.00 35.50 91 GLU A CA 1
ATOM 715 C C . GLU A 1 91 ? -4.863 26.694 16.882 1.00 35.50 91 GLU A C 1
ATOM 717 O O . GLU A 1 91 ? -5.309 26.687 15.732 1.00 35.50 91 GLU A O 1
ATOM 722 N N . ASP A 1 92 ? -5.648 26.698 17.960 1.00 40.97 92 ASP A N 1
ATOM 723 C CA . ASP A 1 92 ? -7.105 26.758 18.007 1.00 40.97 92 ASP A CA 1
ATOM 724 C C . ASP A 1 92 ? -7.607 28.213 17.860 1.00 40.97 92 ASP A C 1
ATOM 726 O O . ASP A 1 92 ? -7.291 29.100 18.646 1.00 40.97 92 ASP A O 1
ATOM 730 N N . ARG A 1 93 ? -8.420 28.441 16.824 1.00 49.47 93 ARG A N 1
ATOM 731 C CA . ARG A 1 93 ? -9.624 29.298 16.797 1.00 49.47 93 ARG A CA 1
ATOM 732 C C . ARG A 1 93 ? -9.579 30.668 17.518 1.00 49.47 93 ARG A C 1
ATOM 734 O O . ARG A 1 93 ? -10.286 30.902 18.495 1.00 49.47 93 ARG A O 1
ATOM 741 N N . GLY A 1 94 ? -8.953 31.661 16.876 1.00 33.62 94 GLY A N 1
ATOM 742 C CA . GLY A 1 94 ? -9.157 33.092 17.161 1.00 33.62 94 GLY A CA 1
ATOM 743 C C . GLY A 1 94 ? -8.884 34.003 15.948 1.00 33.62 94 GLY A C 1
ATOM 744 O O . GLY A 1 94 ? -7.793 34.014 15.406 1.00 33.62 94 GLY A O 1
ATOM 745 N N . ARG A 1 95 ? -9.902 34.751 15.495 1.00 43.00 95 ARG A N 1
ATOM 746 C CA . ARG A 1 95 ? -9.924 35.806 14.443 1.00 43.00 95 ARG A CA 1
ATOM 747 C C . ARG A 1 95 ? -8.574 36.412 13.961 1.00 43.00 95 ARG A C 1
ATOM 749 O O . ARG A 1 95 ? -7.988 37.207 14.686 1.00 43.00 95 ARG A O 1
ATOM 756 N N . SER A 1 96 ? -8.305 36.289 12.646 1.00 35.81 96 SER A N 1
ATOM 757 C CA . SER A 1 96 ? -8.005 37.363 11.647 1.00 35.81 96 SER A CA 1
ATOM 758 C C . SER A 1 96 ? -6.794 37.107 10.721 1.00 35.81 96 SER A C 1
ATOM 760 O O . SER A 1 96 ? -5.674 36.972 11.180 1.00 35.81 96 SER A O 1
ATOM 762 N N . HIS A 1 97 ? -7.063 37.146 9.406 1.00 39.59 97 HIS A N 1
ATOM 763 C CA . HIS A 1 97 ? -6.204 37.477 8.248 1.00 39.59 97 HIS A CA 1
ATOM 764 C C . HIS A 1 97 ? -4.685 37.172 8.279 1.00 39.59 97 HIS A C 1
ATOM 766 O O . HIS A 1 97 ? -3.909 37.946 8.825 1.00 39.59 97 HIS A O 1
ATOM 772 N N . SER A 1 98 ? -4.227 36.201 7.474 1.00 41.00 98 SER A N 1
ATOM 773 C CA . SER A 1 98 ? -3.443 36.453 6.238 1.00 41.00 98 SER A CA 1
ATOM 774 C C . SER A 1 98 ? -2.895 35.160 5.598 1.00 41.00 98 SER A C 1
ATOM 776 O O . SER A 1 98 ? -2.439 34.246 6.269 1.00 41.00 98 SER A O 1
ATOM 778 N N . ASN A 1 99 ? -2.995 35.116 4.264 1.00 41.53 99 ASN A N 1
ATOM 779 C CA . ASN A 1 99 ? -2.299 34.276 3.279 1.00 41.53 99 ASN A CA 1
ATOM 780 C C . ASN A 1 99 ? -2.076 32.784 3.585 1.00 41.53 99 ASN A C 1
ATOM 782 O O . ASN A 1 99 ? -0.960 32.331 3.829 1.00 41.53 99 ASN A O 1
ATOM 786 N N . GLY A 1 100 ? -3.130 31.988 3.387 1.00 36.66 100 GLY A N 1
ATOM 787 C CA . GLY A 1 100 ? -3.005 30.542 3.236 1.00 36.66 100 GLY A CA 1
ATOM 788 C C . GLY A 1 100 ? -2.341 30.174 1.907 1.00 36.66 100 GLY A C 1
ATOM 789 O O . GLY A 1 100 ? -2.975 30.229 0.852 1.00 36.66 100 GLY A O 1
ATOM 790 N N . VAL A 1 101 ? -1.080 29.738 1.950 1.00 46.53 101 VAL A N 1
ATOM 791 C CA . VAL A 1 101 ? -0.505 28.932 0.865 1.00 46.53 101 VAL A CA 1
ATOM 792 C C . VAL A 1 101 ? -1.152 27.554 0.946 1.00 46.53 101 VAL A C 1
ATOM 794 O O . VAL A 1 101 ? -0.698 26.656 1.649 1.00 46.53 101 VAL A O 1
ATOM 797 N N . SER A 1 102 ? -2.262 27.404 0.227 1.00 44.22 102 SER A N 1
ATOM 798 C CA . SER A 1 102 ? -2.867 26.103 -0.036 1.00 44.22 102 SER A CA 1
ATOM 799 C C . SER A 1 102 ? -1.919 25.316 -0.936 1.00 44.22 102 SER A C 1
ATOM 801 O O . SER A 1 102 ? -1.890 25.541 -2.145 1.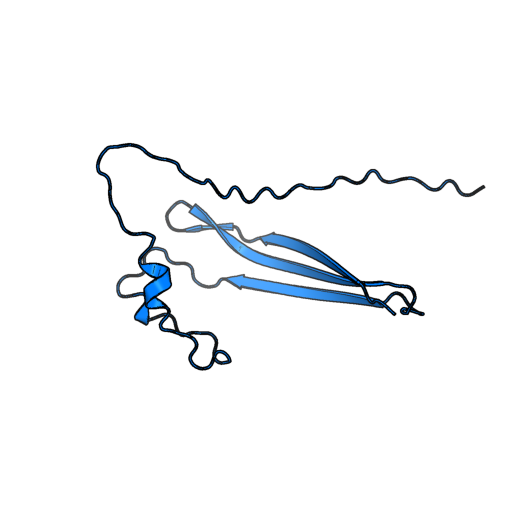00 44.22 102 SER A O 1
ATOM 803 N N . ARG A 1 103 ? -1.136 24.388 -0.375 1.00 51.53 103 ARG A N 1
ATOM 804 C CA . ARG A 1 103 ? -0.516 23.324 -1.175 1.00 51.53 103 ARG A CA 1
ATOM 805 C C . ARG A 1 103 ? -1.610 22.334 -1.557 1.00 51.53 103 ARG A C 1
ATOM 807 O O . ARG A 1 103 ? -1.811 21.308 -0.920 1.00 51.53 103 ARG A O 1
ATOM 814 N N . ASN A 1 104 ? -2.356 22.681 -2.594 1.00 44.53 104 ASN A N 1
ATOM 815 C CA . ASN A 1 104 ? -3.181 21.740 -3.323 1.00 44.53 104 ASN A CA 1
ATOM 816 C C . ASN A 1 104 ? -2.253 20.760 -4.051 1.00 44.53 104 ASN A C 1
ATOM 818 O O . ASN A 1 104 ? -1.616 21.107 -5.043 1.00 44.53 104 ASN A O 1
ATOM 822 N N . ALA A 1 105 ? -2.183 19.521 -3.564 1.00 52.16 105 ALA A N 1
ATOM 823 C CA . ALA A 1 105 ? -1.656 18.418 -4.353 1.00 52.16 105 ALA A CA 1
ATOM 824 C C . ALA A 1 105 ? -2.603 18.201 -5.545 1.00 52.16 105 ALA A C 1
ATOM 826 O O . ALA A 1 105 ? -3.616 17.513 -5.448 1.00 52.16 105 ALA A O 1
ATOM 827 N N . LYS A 1 106 ? -2.315 18.865 -6.668 1.00 49.16 106 LYS A N 1
ATOM 828 C CA . LYS A 1 106 ? -2.980 18.598 -7.941 1.00 49.16 106 LYS A CA 1
ATOM 829 C C . LYS A 1 106 ? -2.338 17.360 -8.552 1.00 49.16 106 LYS A C 1
ATOM 831 O O . LYS A 1 106 ? -1.264 17.441 -9.137 1.00 49.16 106 LYS A O 1
ATOM 836 N N . VAL A 1 107 ? -3.010 16.224 -8.427 1.00 45.50 107 VAL A N 1
ATOM 837 C CA . VAL A 1 107 ? -2.781 15.078 -9.308 1.00 45.50 107 VAL A CA 1
ATOM 838 C C . VAL A 1 107 ? -3.524 15.346 -10.614 1.00 45.50 107 VAL A C 1
ATOM 840 O O . VAL A 1 107 ? -4.751 15.371 -10.652 1.00 45.50 107 VAL A O 1
ATOM 843 N N . ALA A 1 108 ? -2.780 15.630 -11.680 1.00 46.91 108 ALA A N 1
ATOM 844 C CA . ALA A 1 108 ? -3.333 15.643 -13.025 1.00 46.91 108 ALA A CA 1
ATOM 845 C C . ALA A 1 108 ? -3.314 14.204 -13.551 1.00 46.91 108 ALA A C 1
ATOM 847 O O . ALA A 1 108 ? -2.244 13.617 -13.704 1.00 46.91 108 ALA A O 1
ATOM 848 N N . ALA A 1 109 ? -4.487 13.632 -13.818 1.00 44.31 109 ALA A N 1
ATOM 849 C CA . ALA A 1 109 ? -4.573 12.452 -14.663 1.00 44.31 109 ALA A CA 1
ATOM 850 C C . ALA A 1 109 ? -4.273 12.900 -16.098 1.00 44.31 109 ALA A C 1
ATOM 852 O O . ALA A 1 109 ? -4.997 13.730 -16.650 1.00 44.31 109 ALA A O 1
ATOM 853 N N . VAL A 1 110 ? -3.185 12.398 -16.686 1.00 49.38 110 VAL A N 1
ATOM 854 C CA . VAL A 1 110 ? -2.957 12.554 -18.122 1.00 49.38 110 VAL A CA 1
ATOM 855 C C . VAL A 1 110 ? -3.710 11.418 -18.811 1.00 49.38 110 VAL A C 1
ATOM 857 O O . VAL A 1 110 ? -3.262 10.274 -18.852 1.00 49.38 110 VAL A O 1
ATOM 860 N N . GLU A 1 111 ? -4.915 11.706 -19.292 1.00 43.28 111 GLU A N 1
ATOM 861 C CA . GLU A 1 111 ? -5.551 10.839 -20.277 1.00 43.28 111 GLU A CA 1
ATOM 862 C C . GLU A 1 111 ? -4.782 11.029 -21.582 1.00 43.28 111 GLU A C 1
ATOM 864 O O . GLU A 1 111 ? -4.948 12.027 -22.285 1.00 43.28 111 GLU A O 1
ATOM 869 N N . ARG A 1 112 ? -3.865 10.105 -21.880 1.00 47.84 112 ARG A N 1
ATOM 870 C CA . ARG A 1 112 ? -3.270 10.034 -23.211 1.00 47.84 112 ARG A CA 1
ATOM 871 C C . ARG A 1 112 ? -4.165 9.156 -24.074 1.00 47.84 112 ARG A C 1
ATOM 873 O O . ARG A 1 112 ? -4.304 7.963 -23.815 1.00 47.84 112 ARG A O 1
ATOM 880 N N . SER A 1 113 ? -4.776 9.786 -25.071 1.00 51.31 113 SER A N 1
ATOM 881 C CA . SER A 1 113 ? -5.548 9.148 -26.130 1.00 51.31 113 SER A CA 1
ATOM 882 C C . SER A 1 113 ? -4.761 8.001 -26.764 1.00 51.31 113 SER A C 1
ATOM 884 O O . SER A 1 113 ? -3.573 8.121 -27.064 1.00 51.31 113 SER A O 1
ATOM 886 N N . MET A 1 114 ? -5.450 6.875 -26.916 1.00 44.62 114 MET A N 1
ATOM 887 C CA . MET A 1 114 ? -4.944 5.641 -27.494 1.00 44.62 114 MET A CA 1
ATOM 888 C C . MET A 1 114 ? -4.870 5.822 -29.014 1.00 44.62 114 MET A C 1
ATOM 890 O O . MET A 1 114 ? -5.896 5.761 -29.684 1.00 44.62 114 MET A O 1
ATOM 894 N N . ASP A 1 115 ? -3.678 6.088 -29.550 1.00 41.06 115 ASP A N 1
ATOM 895 C CA . ASP A 1 115 ? -3.463 6.054 -30.997 1.00 41.06 115 ASP A CA 1
ATOM 896 C C . ASP A 1 115 ? -3.438 4.591 -31.448 1.00 41.06 115 ASP A C 1
ATOM 898 O O . ASP A 1 115 ? -2.522 3.824 -31.138 1.00 41.06 115 ASP A O 1
ATOM 902 N N . THR A 1 116 ? -4.494 4.199 -32.153 1.00 48.47 116 THR A N 1
ATOM 903 C CA . THR A 1 116 ? -4.565 2.956 -32.915 1.00 48.47 116 THR A CA 1
ATOM 904 C C . THR A 1 116 ? -3.564 3.037 -34.061 1.00 48.47 116 THR A C 1
ATOM 906 O O . THR A 1 116 ? -3.754 3.827 -34.985 1.00 48.47 116 THR A O 1
ATOM 909 N N . PHE A 1 117 ? -2.508 2.227 -34.014 1.00 51.06 117 PHE A N 1
ATOM 910 C CA . PHE A 1 117 ? -1.712 1.953 -35.205 1.00 51.06 117 PHE A CA 1
ATOM 911 C C . PHE A 1 117 ? -2.461 0.929 -36.063 1.00 51.06 117 PHE A C 1
ATOM 913 O O . PHE A 1 117 ? -2.671 -0.209 -35.648 1.00 51.06 117 PHE A O 1
ATOM 920 N N . ASP A 1 118 ? -2.915 1.408 -37.218 1.00 45.81 118 ASP A N 1
ATOM 921 C CA . ASP A 1 118 ? -3.450 0.649 -38.346 1.00 45.81 118 ASP A CA 1
ATOM 922 C C . ASP A 1 118 ? -2.278 -0.087 -39.026 1.00 45.81 118 ASP A C 1
ATOM 924 O O . ASP A 1 118 ? -1.268 0.539 -39.359 1.00 45.81 118 ASP A O 1
ATOM 928 N N . ASP A 1 119 ? -2.379 -1.413 -39.141 1.00 46.09 119 ASP A N 1
ATOM 929 C CA . ASP A 1 119 ? -1.414 -2.275 -39.830 1.00 46.09 119 ASP A CA 1
ATOM 930 C C . ASP A 1 119 ? -1.963 -2.542 -41.236 1.00 46.09 119 ASP A C 1
ATOM 932 O O . ASP A 1 119 ? -2.968 -3.240 -41.397 1.00 46.09 119 ASP A O 1
ATOM 936 N N . SER A 1 120 ? -1.329 -1.926 -42.238 1.00 51.44 120 SER A N 1
ATOM 937 C CA . SER A 1 120 ? -1.520 -2.228 -43.663 1.00 51.44 120 SER A CA 1
ATOM 938 C C . SER A 1 120 ? -0.418 -3.147 -44.165 1.00 51.44 120 SER A C 1
ATOM 940 O O . SER A 1 120 ? 0.761 -2.844 -43.874 1.00 51.44 120 SER A O 1
#

Organism: Pinus radiata (NCBI:txid3347)

Foldseek 3Di:
DDKDKDKDKDKDFADFDQDPNDTDGFWIKMKMWIWMDDPPCPDTDIDMDMDIGGHDDDDPPPPPDDPVNDDDDPPDPDDDDPVVVVVPPDDDDDDDDDDDPPPDPDDDDPPDDDDDDDDD

Radius of gyration: 22.54 Å; chains: 1; bounding box: 44×45×70 Å

Secondary structure (DSSP, 8-state):
---EEEEEEEEEEEEEEEETTEEEEEEEEEEEEEEEESTT-SS-EEEEEEEEEE-----SS-TT--GGG-PPPTT----S-THHHHGGG-------------------------------